Protein AF-A0A1B1AAH2-F1 (afdb_monomer_lite)

InterPro domains:
  IPR015002 T6SS immunity protein Tdi1, C-terminal [PF08906] (2-42)

Sequence (73 aa):
MGPLGAGQIYGFSPALQLGGEIDAANLKIVPAASHLTVLAGLSEKPVIGMDGLAKRAFGSGADESLDEAFKKL

pLDDT: mean 82.61, std 13.33, range [48.62, 97.56]

Structure (mmCIF, N/CA/C/O backbone):
data_AF-A0A1B1AAH2-F1
#
_entry.id   AF-A0A1B1AAH2-F1
#
loop_
_atom_site.group_PDB
_atom_site.id
_atom_site.type_symbol
_atom_site.label_atom_id
_atom_site.label_alt_id
_atom_site.label_comp_id
_atom_site.label_asym_id
_atom_site.label_entity_id
_atom_site.label_seq_id
_atom_site.pdbx_PDB_ins_code
_atom_site.Cartn_x
_atom_site.Cartn_y
_atom_site.Cartn_z
_atom_site.occupancy
_atom_site.B_iso_or_equiv
_atom_site.auth_seq_id
_atom_site.auth_comp_id
_atom_site.auth_asym_id
_atom_site.auth_atom_id
_atom_site.pdbx_PDB_model_num
ATOM 1 N N . MET A 1 1 ? -11.611 -11.292 -0.328 1.00 70.81 1 MET A N 1
ATOM 2 C CA . MET A 1 1 ? -11.296 -10.302 0.726 1.00 70.81 1 MET A CA 1
ATOM 3 C C . MET A 1 1 ? -12.484 -9.358 0.838 1.00 70.81 1 MET A C 1
ATOM 5 O O . MET A 1 1 ? -13.087 -9.082 -0.190 1.00 70.81 1 MET A O 1
ATOM 9 N N . GLY A 1 2 ? -12.904 -8.988 2.049 1.00 86.44 2 GLY A N 1
ATOM 10 C CA . GLY A 1 2 ? -14.090 -8.143 2.268 1.00 86.44 2 GLY A CA 1
ATOM 11 C C . GLY A 1 2 ? -13.846 -6.658 1.960 1.00 86.44 2 GLY A C 1
ATOM 12 O O . GLY A 1 2 ? -12.746 -6.305 1.541 1.00 86.44 2 GLY A O 1
ATOM 13 N N . PRO A 1 3 ? -14.845 -5.783 2.167 1.00 92.00 3 PRO A N 1
ATOM 14 C CA . PRO A 1 3 ? -14.693 -4.344 1.952 1.00 92.00 3 PRO A CA 1
ATOM 15 C C . PRO A 1 3 ? -13.644 -3.723 2.890 1.00 92.00 3 PRO A C 1
ATOM 17 O O . PRO A 1 3 ? -13.442 -4.195 4.010 1.00 92.00 3 PRO A O 1
ATOM 20 N N . LEU A 1 4 ? -13.001 -2.642 2.436 1.00 95.19 4 LEU A N 1
ATOM 21 C CA . LEU A 1 4 ? -12.075 -1.852 3.251 1.00 95.19 4 LEU A CA 1
ATOM 22 C C . LEU A 1 4 ? -12.842 -0.999 4.265 1.00 95.19 4 LEU A C 1
ATOM 24 O O . LEU A 1 4 ? -13.806 -0.319 3.913 1.00 95.19 4 LEU A O 1
ATOM 28 N N . GLY A 1 5 ? -12.379 -1.000 5.513 1.00 95.25 5 GLY A N 1
ATOM 29 C CA . GLY A 1 5 ? -12.801 -0.034 6.519 1.00 95.25 5 GLY A CA 1
ATOM 30 C C . GLY A 1 5 ? -12.088 1.314 6.374 1.00 95.25 5 GLY A C 1
ATOM 31 O O . GLY A 1 5 ? -11.130 1.471 5.612 1.00 95.25 5 GLY A O 1
ATOM 32 N N . ALA A 1 6 ? -12.536 2.300 7.152 1.00 96.81 6 ALA A N 1
ATOM 33 C CA . ALA A 1 6 ? -11.888 3.607 7.209 1.00 96.81 6 ALA A CA 1
ATOM 34 C C . ALA A 1 6 ? -10.417 3.475 7.641 1.00 96.81 6 ALA A C 1
ATOM 36 O O . ALA A 1 6 ? -10.102 2.810 8.628 1.00 96.81 6 ALA A O 1
ATOM 37 N N . GLY A 1 7 ? -9.511 4.109 6.892 1.00 96.44 7 GLY A N 1
ATOM 38 C CA . GLY A 1 7 ? -8.076 4.068 7.180 1.00 96.44 7 GLY A CA 1
ATOM 39 C C . GLY A 1 7 ? -7.417 2.709 6.924 1.00 96.44 7 GLY A C 1
ATOM 40 O O . GLY A 1 7 ? -6.325 2.469 7.439 1.00 96.44 7 GLY A O 1
ATOM 41 N N . GLN A 1 8 ? -8.050 1.822 6.153 1.00 97.56 8 GLN A N 1
ATOM 42 C CA . GLN A 1 8 ? -7.467 0.551 5.727 1.00 97.56 8 GLN A CA 1
ATOM 43 C C . GLN A 1 8 ? -7.141 0.561 4.236 1.00 97.56 8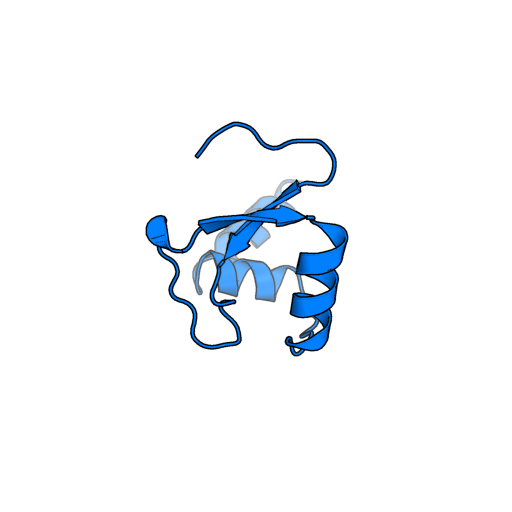 GLN A C 1
ATOM 45 O O . GLN A 1 8 ? -7.796 1.233 3.443 1.00 97.56 8 GLN A O 1
ATOM 50 N N . ILE A 1 9 ? -6.135 -0.224 3.859 1.00 95.94 9 ILE A N 1
ATOM 51 C CA . ILE A 1 9 ? -5.763 -0.469 2.464 1.00 95.94 9 ILE A CA 1
ATOM 52 C C . ILE A 1 9 ? -5.512 -1.953 2.239 1.00 95.94 9 ILE A C 1
ATOM 54 O O . ILE A 1 9 ? -5.307 -2.720 3.183 1.00 95.94 9 ILE A O 1
ATOM 58 N N . TYR A 1 10 ? -5.469 -2.333 0.969 1.00 94.69 10 TYR A N 1
ATOM 59 C CA . TYR A 1 10 ? -4.853 -3.578 0.555 1.00 94.69 10 TYR A CA 1
ATOM 60 C C . TYR A 1 10 ? -3.335 -3.393 0.469 1.00 94.69 10 TYR A C 1
ATOM 62 O O . TYR A 1 10 ? -2.854 -2.548 -0.283 1.00 94.69 10 TYR A O 1
ATOM 70 N N . GLY A 1 11 ? -2.592 -4.167 1.255 1.00 93.75 11 GLY A N 1
ATOM 71 C CA . GLY A 1 11 ? -1.132 -4.145 1.289 1.00 93.75 11 GLY A CA 1
ATOM 72 C C . GLY A 1 11 ? -0.545 -5.529 1.040 1.00 93.75 11 GLY A C 1
ATOM 73 O O . GLY A 1 11 ? -1.121 -6.535 1.462 1.00 93.75 11 GLY A O 1
ATOM 74 N N . PHE A 1 12 ? 0.607 -5.577 0.370 1.00 94.12 12 PHE A N 1
ATOM 75 C CA . PHE A 1 12 ? 1.356 -6.816 0.168 1.00 94.12 12 PHE A CA 1
ATOM 76 C C . PHE A 1 12 ? 2.081 -7.224 1.456 1.00 94.12 12 PHE A C 1
ATOM 78 O O . PHE A 1 12 ? 2.722 -6.408 2.124 1.00 94.12 12 PHE A O 1
ATOM 85 N N . SER A 1 13 ? 1.968 -8.500 1.816 1.00 90.81 13 SER A N 1
ATOM 86 C CA . SER A 1 13 ? 2.635 -9.101 2.969 1.00 90.81 13 SER A CA 1
ATOM 87 C C . SER A 1 13 ? 3.145 -10.496 2.584 1.00 90.81 13 SER A C 1
ATOM 89 O O . SER A 1 13 ? 2.333 -11.423 2.563 1.00 90.81 13 SER A O 1
ATOM 91 N N . PRO A 1 14 ? 4.458 -10.671 2.322 1.00 89.56 14 PRO A N 1
ATOM 92 C CA . PRO A 1 14 ? 5.556 -9.712 2.535 1.00 89.56 14 PRO A CA 1
ATOM 93 C C . PRO A 1 14 ? 5.506 -8.471 1.628 1.00 89.56 14 PRO A C 1
ATOM 95 O O . PRO A 1 14 ? 4.902 -8.501 0.561 1.00 89.56 14 PRO A O 1
ATOM 98 N N . ALA A 1 15 ? 6.141 -7.373 2.053 1.00 89.19 15 ALA A N 1
ATOM 99 C CA . ALA A 1 15 ? 6.256 -6.170 1.226 1.00 89.19 15 ALA A CA 1
ATOM 100 C C . ALA A 1 15 ? 7.077 -6.460 -0.040 1.00 89.19 15 ALA A C 1
ATOM 102 O O . ALA A 1 15 ? 8.064 -7.195 0.018 1.00 89.19 15 ALA A O 1
ATOM 103 N N . LEU A 1 16 ? 6.720 -5.839 -1.168 1.00 89.75 16 LEU A N 1
ATOM 104 C CA . LEU A 1 16 ? 7.405 -6.059 -2.450 1.00 89.75 16 LEU A CA 1
ATOM 105 C C . LEU A 1 16 ? 8.900 -5.703 -2.374 1.00 89.75 16 LEU A C 1
ATOM 107 O O . LEU A 1 16 ? 9.739 -6.417 -2.913 1.00 89.75 16 LEU A O 1
ATOM 111 N N . GLN A 1 17 ? 9.251 -4.647 -1.631 1.00 85.81 17 GLN A N 1
ATOM 112 C CA . GLN A 1 17 ? 10.640 -4.225 -1.400 1.00 85.81 17 GLN A CA 1
ATOM 113 C C . GLN A 1 17 ? 11.470 -5.269 -0.634 1.00 85.81 17 GLN A C 1
ATOM 115 O O . GLN A 1 17 ? 12.693 -5.223 -0.670 1.00 85.81 17 GLN A O 1
ATOM 120 N N . LEU A 1 18 ? 10.813 -6.208 0.053 1.00 88.12 18 LEU A N 1
ATOM 121 C CA . LEU A 1 18 ? 11.440 -7.304 0.793 1.00 88.12 18 LEU A CA 1
ATOM 122 C C . LEU A 1 18 ? 11.373 -8.636 0.027 1.00 88.12 18 LEU A C 1
ATOM 124 O O . LEU A 1 18 ? 11.502 -9.696 0.634 1.00 88.12 18 LEU A O 1
ATOM 128 N N . GLY A 1 19 ? 11.137 -8.596 -1.288 1.00 87.00 19 GLY A N 1
ATOM 129 C CA . GLY A 1 19 ? 11.000 -9.793 -2.121 1.00 87.00 19 GLY A CA 1
ATOM 130 C C . GLY A 1 19 ? 9.603 -10.414 -2.096 1.00 87.00 19 GLY A C 1
ATOM 131 O O . GLY A 1 19 ? 9.448 -11.571 -2.470 1.00 87.00 19 GLY A O 1
ATOM 132 N N . GLY A 1 20 ? 8.585 -9.673 -1.647 1.00 88.56 20 GLY A N 1
ATOM 133 C CA . GLY A 1 20 ? 7.193 -10.097 -1.782 1.00 88.56 20 GLY A CA 1
ATOM 134 C C . GLY A 1 20 ? 6.774 -10.203 -3.250 1.00 88.56 20 GLY A C 1
ATOM 135 O O . GLY A 1 20 ? 7.139 -9.362 -4.072 1.00 88.56 20 GLY A O 1
ATOM 136 N N . GLU A 1 21 ? 5.979 -11.219 -3.570 1.00 92.00 21 GLU A N 1
ATOM 137 C CA . GLU A 1 21 ? 5.467 -11.440 -4.923 1.00 92.00 21 GLU A CA 1
ATOM 138 C C . GLU A 1 21 ? 4.131 -10.723 -5.140 1.00 92.00 21 GLU A C 1
ATOM 140 O O . GLU A 1 21 ? 3.295 -10.640 -4.230 1.00 92.00 21 GLU A O 1
ATOM 145 N N . ILE A 1 22 ? 3.912 -10.242 -6.369 1.00 91.44 22 ILE A N 1
ATOM 146 C CA . ILE A 1 22 ? 2.634 -9.666 -6.801 1.00 91.44 22 ILE A CA 1
ATOM 147 C C . ILE A 1 22 ? 1.650 -10.817 -7.049 1.00 91.44 22 ILE A C 1
ATOM 149 O O . ILE A 1 22 ? 1.434 -11.247 -8.177 1.00 91.44 22 ILE A O 1
ATOM 153 N N . ASP A 1 23 ? 1.067 -11.310 -5.960 1.00 91.81 23 ASP A N 1
ATOM 154 C CA . ASP A 1 23 ? 0.041 -12.352 -5.948 1.00 91.81 23 ASP A CA 1
ATOM 155 C C . ASP A 1 23 ? -1.158 -11.883 -5.106 1.00 91.81 23 ASP A C 1
ATOM 157 O O . ASP A 1 23 ? -1.002 -11.260 -4.050 1.00 91.81 23 ASP A O 1
ATOM 161 N N . ALA A 1 24 ? -2.368 -12.207 -5.561 1.00 90.88 24 ALA A N 1
ATOM 162 C CA . ALA A 1 24 ? -3.602 -12.023 -4.806 1.00 90.88 24 ALA A CA 1
ATOM 163 C C . ALA A 1 24 ? -3.566 -12.708 -3.428 1.00 90.88 24 ALA A C 1
ATOM 165 O O . ALA A 1 24 ? -4.136 -12.184 -2.474 1.00 90.88 24 ALA A O 1
ATOM 166 N N . ALA A 1 25 ? -2.867 -13.837 -3.293 1.00 93.12 25 ALA A N 1
ATOM 167 C CA . ALA A 1 25 ? -2.669 -14.536 -2.026 1.00 93.12 25 ALA A CA 1
ATOM 168 C C . ALA A 1 25 ? -1.844 -13.725 -1.008 1.00 93.12 25 ALA A C 1
ATOM 170 O O . ALA A 1 25 ? -2.005 -13.904 0.201 1.00 93.12 25 ALA A O 1
ATOM 171 N N . ASN A 1 26 ? -1.004 -12.799 -1.481 1.00 93.06 26 ASN A N 1
ATOM 172 C CA . ASN A 1 26 ? -0.155 -11.953 -0.638 1.00 93.06 26 ASN A CA 1
ATOM 173 C C . ASN A 1 26 ? -0.830 -10.635 -0.231 1.00 93.06 26 ASN A C 1
ATOM 175 O O . ASN A 1 26 ? -0.278 -9.885 0.580 1.00 93.06 26 ASN A O 1
ATOM 179 N N . LEU A 1 27 ? -2.017 -10.340 -0.767 1.00 94.00 27 LEU A N 1
ATOM 180 C CA . LEU A 1 27 ? -2.793 -9.154 -0.423 1.00 94.00 27 LEU A CA 1
ATOM 181 C C . LEU A 1 27 ? -3.512 -9.345 0.916 1.00 94.00 27 LEU A C 1
ATOM 183 O O . LEU A 1 27 ? -4.218 -10.325 1.147 1.00 94.00 27 LEU A O 1
ATOM 187 N N . LYS A 1 28 ? -3.351 -8.370 1.815 1.00 94.00 28 LYS A N 1
ATOM 188 C CA . LYS A 1 28 ? -4.002 -8.332 3.133 1.00 94.00 28 LYS A CA 1
ATOM 189 C C . LYS A 1 28 ? -4.634 -6.966 3.375 1.00 94.00 28 LYS A C 1
ATOM 191 O O . LYS A 1 28 ? -4.107 -5.950 2.929 1.00 94.00 28 LYS A O 1
ATOM 196 N N . ILE A 1 29 ? -5.757 -6.935 4.094 1.00 96.12 29 ILE A N 1
ATOM 197 C CA . ILE A 1 29 ? -6.312 -5.676 4.609 1.00 96.12 29 ILE A CA 1
ATOM 198 C C . ILE A 1 29 ? -5.464 -5.267 5.812 1.00 96.12 29 ILE A C 1
ATOM 200 O O . ILE A 1 29 ? -5.347 -6.027 6.773 1.00 96.12 29 ILE A O 1
ATOM 204 N N . VAL A 1 30 ? -4.863 -4.083 5.750 1.00 94.62 30 VAL A N 1
ATOM 205 C CA . VAL A 1 30 ? -3.930 -3.576 6.765 1.00 94.62 30 VAL A CA 1
ATOM 206 C C . VAL A 1 30 ? -4.252 -2.124 7.137 1.00 94.62 30 VAL A C 1
ATOM 208 O O . VAL A 1 30 ? -4.825 -1.398 6.319 1.00 94.62 30 VAL A O 1
ATOM 211 N N . PRO A 1 31 ? -3.880 -1.660 8.347 1.00 96.56 31 PRO A N 1
ATOM 212 C CA . PRO A 1 31 ? -3.974 -0.246 8.707 1.00 96.56 31 PRO A CA 1
ATOM 213 C C . PRO A 1 31 ? -3.082 0.608 7.799 1.00 96.56 31 PRO A C 1
ATOM 215 O O . PRO A 1 31 ? -1.870 0.394 7.735 1.00 96.56 31 PRO A O 1
ATOM 218 N N . ALA A 1 32 ? -3.674 1.591 7.120 1.00 95.75 32 ALA A N 1
ATOM 219 C CA . ALA A 1 32 ? -3.006 2.383 6.093 1.00 95.75 32 ALA A CA 1
ATOM 220 C C . ALA A 1 32 ? -1.809 3.155 6.647 1.00 95.75 32 ALA A C 1
ATOM 222 O O . ALA A 1 32 ? -0.713 3.039 6.111 1.00 95.75 32 ALA A O 1
ATOM 223 N N . ALA A 1 33 ? -2.001 3.895 7.744 1.00 96.25 33 ALA A N 1
ATOM 224 C CA . ALA A 1 33 ? -0.947 4.723 8.325 1.00 96.25 33 ALA A CA 1
ATOM 225 C C . ALA A 1 33 ? 0.280 3.881 8.700 1.00 96.25 33 ALA A C 1
ATOM 227 O O . ALA A 1 33 ? 1.368 4.118 8.186 1.00 96.25 33 ALA A O 1
ATOM 228 N N . SER A 1 34 ? 0.094 2.842 9.519 1.00 94.12 34 SER A N 1
ATOM 229 C CA . SER A 1 34 ? 1.191 1.977 9.962 1.00 94.12 34 SER A CA 1
ATOM 230 C C . SER A 1 34 ? 1.876 1.262 8.798 1.00 94.12 34 SER A C 1
ATOM 232 O O . SER A 1 34 ? 3.103 1.222 8.746 1.00 94.12 34 SER A O 1
ATOM 234 N N . HIS A 1 35 ? 1.107 0.721 7.848 1.00 93.69 35 HIS A N 1
ATOM 235 C CA . HIS A 1 35 ? 1.678 0.005 6.710 1.00 93.69 35 HIS A CA 1
ATOM 236 C C . HIS A 1 35 ? 2.484 0.938 5.798 1.00 93.69 35 HIS A C 1
ATOM 238 O O . HIS A 1 35 ? 3.622 0.626 5.453 1.00 93.69 35 HIS A O 1
ATOM 244 N N . LEU A 1 36 ? 1.945 2.114 5.466 1.00 92.50 36 LEU A N 1
ATOM 245 C CA . LEU A 1 36 ? 2.642 3.105 4.645 1.00 92.50 36 LEU A CA 1
ATOM 246 C C . LEU A 1 36 ? 3.878 3.673 5.349 1.00 92.50 36 LEU A C 1
ATOM 248 O O . LEU A 1 36 ? 4.884 3.893 4.683 1.00 92.50 36 LEU A O 1
ATOM 252 N N . THR A 1 37 ? 3.853 3.859 6.674 1.00 93.62 37 THR A N 1
ATOM 253 C CA . THR A 1 37 ? 5.044 4.255 7.444 1.00 93.62 37 THR A CA 1
ATOM 254 C C . THR A 1 37 ? 6.166 3.230 7.297 1.00 93.62 37 THR A C 1
ATOM 256 O O . THR A 1 37 ? 7.309 3.616 7.057 1.00 93.62 37 THR A O 1
ATOM 259 N N . VAL A 1 38 ? 5.848 1.934 7.384 1.00 91.62 38 VAL A N 1
ATOM 260 C CA . VAL A 1 38 ? 6.837 0.865 7.181 1.00 91.62 38 VAL A CA 1
ATOM 261 C C . VAL A 1 38 ? 7.379 0.900 5.752 1.00 91.62 38 VAL A C 1
ATOM 263 O O . VAL A 1 38 ? 8.591 0.961 5.566 1.00 91.62 38 VAL A O 1
ATOM 266 N N . LEU A 1 39 ? 6.510 0.947 4.736 1.00 90.88 39 LEU A N 1
ATOM 267 C CA . LEU A 1 39 ? 6.943 1.004 3.333 1.00 90.88 39 LEU A CA 1
ATOM 268 C C . LEU A 1 39 ? 7.801 2.244 3.035 1.00 90.88 39 LEU A C 1
ATOM 270 O O . LEU A 1 39 ? 8.796 2.157 2.318 1.00 90.88 39 LEU A O 1
ATOM 274 N N . ALA A 1 40 ? 7.459 3.390 3.624 1.00 88.75 40 ALA A N 1
ATOM 275 C CA . ALA A 1 40 ? 8.206 4.632 3.469 1.00 88.75 40 ALA A CA 1
ATOM 276 C C . ALA A 1 40 ? 9.607 4.585 4.099 1.00 88.75 40 ALA A C 1
ATOM 278 O O . ALA A 1 40 ? 10.456 5.377 3.684 1.00 88.75 40 A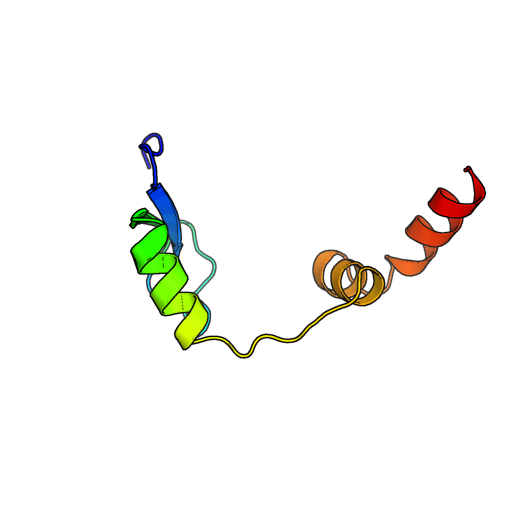LA A O 1
ATOM 279 N N . GLY A 1 41 ? 9.833 3.710 5.086 1.00 89.31 41 GLY A N 1
ATOM 280 C CA . GLY A 1 41 ? 11.149 3.442 5.672 1.00 89.31 41 GLY A CA 1
ATOM 281 C C . GLY A 1 41 ? 11.967 2.398 4.905 1.00 89.31 41 GLY A C 1
ATOM 282 O O . GLY A 1 41 ? 13.189 2.413 4.992 1.00 89.31 41 GLY A O 1
ATOM 283 N N . LEU A 1 42 ? 11.309 1.514 4.147 1.00 86.00 42 LEU A N 1
ATOM 284 C CA . LEU A 1 42 ? 11.958 0.453 3.365 1.00 86.00 42 LEU A CA 1
ATOM 285 C C . LEU A 1 42 ? 12.378 0.891 1.955 1.00 86.00 42 LEU A C 1
ATOM 287 O O . LEU A 1 42 ? 13.238 0.258 1.352 1.00 86.00 42 LEU A O 1
ATOM 291 N N . SER A 1 43 ? 11.738 1.919 1.397 1.00 70.25 43 SER A N 1
ATOM 292 C CA . SER A 1 43 ? 11.915 2.289 -0.008 1.00 70.25 43 SER A CA 1
ATOM 293 C C . SER A 1 43 ? 12.966 3.380 -0.198 1.00 70.25 43 SER A C 1
ATOM 295 O O . SER A 1 43 ? 12.892 4.438 0.430 1.00 70.25 43 SER A O 1
ATOM 297 N N . GLU A 1 44 ? 13.845 3.200 -1.185 1.00 69.56 44 GLU A N 1
ATOM 298 C CA . GLU A 1 44 ? 14.418 4.346 -1.894 1.00 69.56 44 GLU A CA 1
ATOM 299 C C . GLU A 1 44 ? 13.270 5.119 -2.559 1.00 69.56 44 GLU A C 1
ATOM 301 O O . GLU A 1 44 ? 12.312 4.519 -3.057 1.00 69.56 44 GLU A O 1
ATOM 306 N N . LYS A 1 45 ? 13.315 6.452 -2.523 1.00 71.56 45 LYS A N 1
ATOM 307 C CA . LYS A 1 45 ? 12.244 7.326 -3.030 1.00 71.56 45 LYS A CA 1
ATOM 308 C C . LYS A 1 45 ? 12.715 8.037 -4.301 1.00 71.56 45 LYS A C 1
ATOM 310 O O . LYS A 1 45 ? 13.018 9.229 -4.238 1.00 71.56 45 LYS A O 1
ATOM 315 N N . PRO A 1 46 ? 12.830 7.335 -5.443 1.00 71.25 46 PRO A N 1
ATOM 316 C CA . PRO A 1 46 ? 13.195 7.984 -6.689 1.00 71.25 46 PRO A CA 1
ATOM 317 C C . PRO A 1 46 ? 12.077 8.949 -7.089 1.00 71.25 46 PRO A C 1
ATOM 319 O O . PRO A 1 46 ? 10.922 8.551 -7.245 1.00 71.25 46 PRO A O 1
ATOM 322 N N . VAL A 1 47 ? 12.425 10.225 -7.249 1.00 78.19 47 VAL A N 1
ATOM 323 C CA . VAL A 1 47 ? 11.539 11.201 -7.884 1.00 78.19 47 VAL A CA 1
ATOM 324 C C . VAL A 1 47 ? 11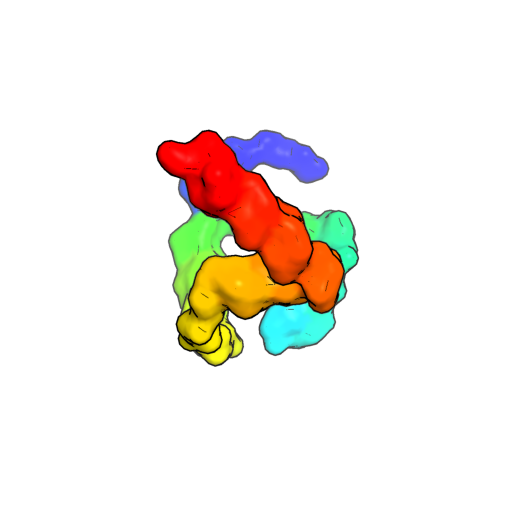.557 10.896 -9.373 1.00 78.19 47 VAL A C 1
ATOM 326 O O . VAL A 1 47 ? 12.610 10.951 -10.005 1.00 78.19 47 VAL A O 1
ATOM 329 N N . ILE A 1 48 ? 10.401 10.537 -9.918 1.00 82.88 48 ILE A N 1
ATOM 330 C CA . ILE A 1 48 ? 10.242 10.262 -11.341 1.00 82.88 48 ILE A CA 1
ATOM 331 C C . ILE A 1 48 ? 9.311 11.309 -11.948 1.00 82.88 48 ILE A C 1
ATOM 333 O O . ILE A 1 48 ? 8.262 11.615 -11.378 1.00 82.88 48 ILE A O 1
ATOM 337 N N . GLY A 1 49 ? 9.726 11.888 -13.074 1.00 87.06 49 GLY A N 1
ATOM 338 C CA . GLY A 1 49 ? 8.881 12.769 -13.875 1.00 87.06 49 GLY A CA 1
ATOM 339 C C . GLY A 1 49 ? 7.703 12.010 -14.489 1.00 87.06 49 GLY A C 1
ATOM 340 O O . GLY A 1 49 ? 7.658 10.777 -14.471 1.00 87.06 49 GLY A O 1
ATOM 341 N N . MET A 1 50 ? 6.734 12.744 -15.035 1.00 81.62 50 MET A N 1
ATOM 342 C CA . MET A 1 50 ? 5.553 12.144 -15.672 1.00 81.62 50 MET A CA 1
ATOM 343 C C . MET A 1 50 ? 5.919 11.251 -16.866 1.00 81.62 50 MET A C 1
ATOM 345 O O . MET A 1 50 ? 5.312 10.201 -17.058 1.00 81.62 50 MET A O 1
ATOM 349 N N . ASP A 1 51 ? 6.948 11.634 -17.615 1.00 82.94 51 ASP A N 1
ATOM 350 C CA . ASP A 1 51 ? 7.556 10.875 -18.708 1.00 82.94 51 ASP A CA 1
ATOM 351 C C . ASP A 1 51 ? 8.149 9.545 -18.217 1.00 82.94 51 ASP A C 1
ATOM 353 O O . ASP A 1 51 ? 7.853 8.473 -18.750 1.00 82.94 51 ASP A O 1
ATOM 357 N N . GLY A 1 52 ? 8.929 9.587 -17.134 1.00 82.06 52 GLY A N 1
ATOM 358 C CA . GLY A 1 52 ? 9.505 8.390 -16.534 1.00 82.06 52 GLY A CA 1
ATOM 359 C C . GLY A 1 52 ? 8.433 7.466 -15.949 1.00 82.06 52 GLY A C 1
ATOM 360 O O . GLY A 1 52 ? 8.538 6.243 -16.065 1.00 82.06 52 GLY A O 1
ATOM 361 N N . LEU A 1 53 ? 7.382 8.032 -15.347 1.00 83.38 53 LEU A N 1
ATOM 362 C CA . LEU A 1 53 ? 6.254 7.262 -14.828 1.00 83.38 53 LEU A CA 1
ATOM 363 C C . LEU A 1 53 ?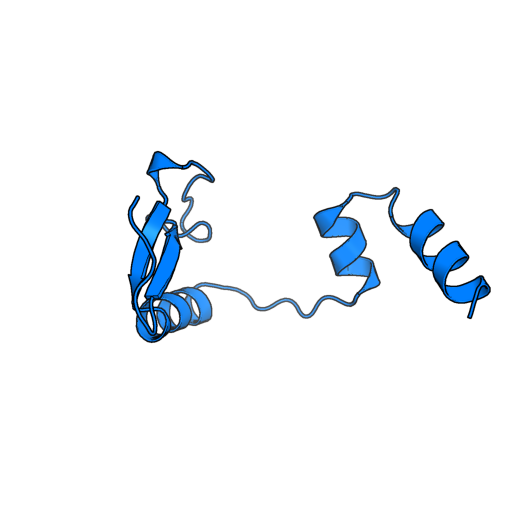 5.507 6.556 -15.963 1.00 83.38 53 LEU A C 1
ATOM 365 O O . LEU A 1 53 ? 5.238 5.360 -15.852 1.00 83.38 53 LEU A O 1
ATOM 369 N N . ALA A 1 54 ? 5.221 7.266 -17.057 1.00 81.94 54 ALA A N 1
ATOM 370 C CA . ALA A 1 54 ? 4.562 6.707 -18.232 1.00 81.94 54 ALA A CA 1
ATOM 371 C C . ALA A 1 54 ? 5.380 5.558 -18.840 1.00 81.94 54 ALA A C 1
ATOM 373 O O . ALA A 1 54 ? 4.841 4.475 -19.066 1.00 81.94 54 ALA A O 1
ATOM 374 N N . LYS A 1 55 ? 6.700 5.733 -18.988 1.00 83.75 55 LYS A N 1
ATOM 375 C CA . LYS A 1 55 ? 7.601 4.659 -19.441 1.00 83.75 55 LYS A CA 1
ATOM 376 C C . LYS A 1 55 ? 7.593 3.448 -18.519 1.00 83.75 55 LYS A C 1
ATOM 378 O O . LYS A 1 55 ? 7.616 2.315 -18.990 1.00 83.75 55 LYS A O 1
ATOM 383 N N . ARG A 1 56 ? 7.553 3.662 -17.203 1.00 78.81 56 ARG A N 1
ATOM 384 C CA . ARG A 1 56 ? 7.540 2.572 -16.220 1.00 78.81 56 ARG A CA 1
ATOM 385 C C . ARG A 1 56 ? 6.211 1.815 -16.199 1.00 78.81 56 ARG A C 1
ATOM 387 O O . ARG A 1 56 ? 6.216 0.610 -15.978 1.00 78.81 56 ARG A O 1
ATOM 394 N N . ALA A 1 57 ? 5.098 2.514 -16.406 1.00 79.44 57 ALA A N 1
ATOM 395 C CA . ALA A 1 57 ? 3.760 1.932 -16.388 1.00 79.44 57 ALA A CA 1
ATOM 396 C C . ALA A 1 57 ? 3.391 1.234 -17.706 1.00 79.44 57 ALA A C 1
ATOM 398 O O . ALA A 1 57 ? 2.734 0.196 -17.679 1.00 79.44 57 ALA A O 1
ATOM 399 N N . PHE A 1 58 ? 3.809 1.791 -18.846 1.00 81.56 58 PHE A N 1
ATOM 400 C CA . PHE A 1 58 ? 3.323 1.383 -20.169 1.00 81.56 58 PHE A CA 1
ATOM 401 C C . PHE A 1 58 ? 4.432 0.923 -21.128 1.00 81.56 58 PHE A C 1
ATOM 403 O O . PHE A 1 58 ? 4.143 0.486 -22.240 1.00 81.56 58 PHE A O 1
ATOM 410 N N . GLY A 1 59 ? 5.699 0.983 -20.712 1.00 76.56 59 GLY A N 1
ATOM 411 C CA . GLY A 1 59 ? 6.848 0.661 -21.557 1.00 76.56 59 GLY A CA 1
ATOM 41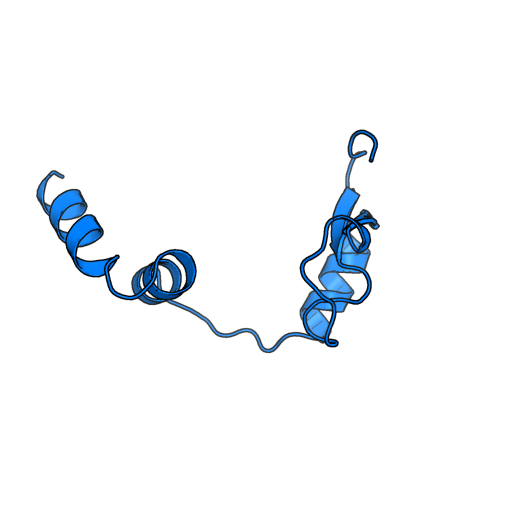2 C C . GLY A 1 59 ? 7.266 1.814 -22.478 1.00 76.56 59 GLY A C 1
ATOM 413 O O . GLY A 1 59 ? 6.748 2.927 -22.413 1.00 76.56 59 GLY A O 1
ATOM 414 N N . SER A 1 60 ? 8.236 1.555 -23.357 1.00 66.94 60 SER A N 1
ATOM 415 C CA . SER A 1 60 ? 8.870 2.565 -24.221 1.00 66.94 60 SER A CA 1
ATOM 416 C C . SER A 1 60 ? 7.974 3.149 -25.323 1.00 66.94 60 SER A C 1
ATOM 418 O O . SER A 1 60 ? 8.368 4.127 -25.944 1.00 66.94 60 SER A O 1
ATOM 420 N N . GLY A 1 61 ? 6.782 2.591 -25.564 1.00 61.16 61 GLY A N 1
ATOM 421 C CA . GLY A 1 61 ? 5.816 3.103 -26.550 1.00 61.16 61 GLY A CA 1
ATOM 422 C C . GLY A 1 61 ? 4.938 4.259 -26.050 1.00 61.16 61 GLY A C 1
ATOM 423 O O . GLY A 1 61 ? 4.092 4.745 -26.792 1.00 61.16 61 GLY A O 1
ATOM 424 N N . ALA A 1 62 ? 5.102 4.689 -24.795 1.00 59.72 62 ALA A N 1
ATOM 425 C CA . ALA A 1 62 ? 4.262 5.721 -24.184 1.00 59.72 62 ALA A CA 1
ATOM 426 C C . ALA A 1 62 ? 4.522 7.145 -24.718 1.00 59.72 62 ALA A C 1
ATOM 428 O O . ALA A 1 62 ? 3.619 7.984 -24.649 1.00 59.72 62 ALA A O 1
ATOM 429 N N . ASP A 1 63 ? 5.719 7.400 -25.262 1.00 60.00 63 ASP A N 1
ATOM 430 C CA . ASP A 1 63 ? 6.168 8.730 -25.705 1.00 60.00 63 ASP A CA 1
ATOM 431 C C . ASP A 1 63 ? 5.298 9.283 -26.853 1.00 60.00 63 ASP A C 1
ATOM 433 O O . ASP A 1 63 ? 4.926 10.454 -26.832 1.00 60.00 63 ASP A O 1
ATOM 437 N N . GLU A 1 64 ? 4.863 8.439 -27.798 1.00 57.19 64 GLU A N 1
ATOM 438 C CA . GLU A 1 64 ? 4.045 8.873 -28.947 1.00 57.19 64 GLU A CA 1
ATOM 439 C C . GLU A 1 64 ? 2.615 9.291 -28.554 1.00 57.19 64 GLU A C 1
ATOM 441 O O . GLU A 1 64 ? 2.010 10.141 -29.207 1.00 57.19 64 GLU A O 1
ATOM 446 N N . SER A 1 65 ? 2.059 8.724 -27.475 1.00 58.75 65 SER A N 1
ATOM 447 C CA . SER A 1 65 ? 0.669 8.997 -27.070 1.00 58.75 65 SER A CA 1
ATOM 448 C C . SER A 1 65 ? 0.501 10.314 -26.308 1.00 58.75 65 SER A C 1
ATOM 450 O O . SER A 1 65 ? -0.555 10.944 -26.388 1.00 58.75 65 SER A O 1
ATOM 452 N N . LEU A 1 66 ? 1.536 10.737 -25.575 1.00 60.88 66 LEU A N 1
ATOM 453 C CA . LEU A 1 66 ? 1.495 11.950 -24.761 1.00 60.88 66 LEU A CA 1
ATOM 454 C C . LEU A 1 66 ? 1.715 13.196 -25.621 1.00 60.88 66 LEU A C 1
ATOM 456 O O . LEU A 1 66 ? 0.953 14.152 -25.492 1.00 60.88 66 LEU A O 1
ATOM 460 N N . ASP A 1 67 ? 2.667 13.163 -26.555 1.00 60.88 67 ASP A N 1
ATOM 461 C CA . ASP A 1 67 ? 2.924 14.285 -27.467 1.00 60.88 67 ASP A CA 1
ATOM 462 C C . ASP A 1 67 ? 1.704 14.619 -28.342 1.00 60.88 67 ASP A C 1
ATOM 464 O O . ASP A 1 67 ? 1.383 15.790 -28.558 1.00 60.88 67 ASP A O 1
ATOM 468 N N . GLU A 1 68 ? 0.963 13.611 -28.804 1.00 61.75 68 GLU A N 1
ATOM 469 C CA . GLU A 1 68 ? -0.273 13.819 -29.570 1.00 61.75 68 GLU A CA 1
ATOM 470 C C . GLU A 1 68 ? -1.447 14.317 -28.709 1.00 61.75 68 GLU A C 1
ATOM 472 O O . GLU A 1 68 ? -2.314 15.041 -29.204 1.00 61.75 68 GLU A O 1
ATOM 477 N N . ALA A 1 69 ? -1.482 13.975 -27.418 1.00 59.19 69 ALA A N 1
ATOM 478 C CA . ALA A 1 69 ? -2.488 14.486 -26.488 1.00 59.19 69 ALA A CA 1
ATOM 479 C C . ALA A 1 69 ? -2.249 15.966 -26.143 1.00 59.19 69 ALA A C 1
ATOM 481 O O . ALA A 1 69 ? -3.202 16.744 -26.102 1.00 59.19 69 ALA A O 1
ATOM 482 N N . PHE A 1 70 ? -0.989 16.375 -25.957 1.00 57.75 70 PHE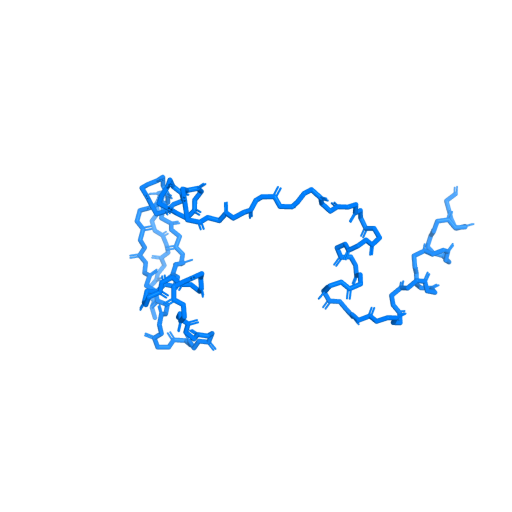 A N 1
ATOM 483 C CA . PHE A 1 70 ? -0.635 17.766 -25.657 1.00 57.75 70 PHE A CA 1
ATOM 484 C C . PHE A 1 70 ? -0.752 18.704 -26.865 1.00 57.75 70 PHE A C 1
ATOM 486 O O . PHE A 1 70 ? -1.043 19.879 -26.676 1.00 57.75 70 PHE A O 1
ATOM 493 N N . LYS A 1 71 ? -0.612 18.210 -28.104 1.00 62.75 71 LYS A N 1
ATOM 494 C CA . LYS A 1 71 ? -0.863 19.005 -29.326 1.00 62.75 71 LYS A CA 1
ATOM 495 C C . LYS A 1 71 ? -2.336 19.360 -29.566 1.00 62.75 71 LYS A C 1
ATOM 497 O O . LYS A 1 71 ? -2.617 20.199 -30.418 1.00 62.75 71 LYS A O 1
ATOM 502 N N . LYS A 1 72 ? -3.277 18.687 -28.897 1.00 54.50 72 LYS A N 1
ATOM 503 C CA . LYS A 1 72 ? -4.729 18.904 -29.059 1.00 54.50 72 LYS A CA 1
ATOM 504 C C . LYS A 1 72 ? -5.335 19.853 -28.015 1.00 54.50 72 LYS A C 1
ATOM 506 O O . LYS A 1 72 ? -6.554 20.029 -28.019 1.00 54.50 72 LYS A O 1
ATOM 511 N N . LEU A 1 73 ? -4.508 20.430 -27.144 1.00 48.62 73 LEU A N 1
ATOM 512 C CA . LEU A 1 73 ? -4.852 21.495 -26.195 1.00 48.62 73 LEU A CA 1
ATOM 513 C C . LEU A 1 73 ? -4.436 22.859 -26.753 1.00 48.62 73 LEU A C 1
ATOM 515 O O . LEU A 1 73 ? -5.190 23.824 -26.500 1.00 48.62 73 LEU A O 1
#

Foldseek 3Di:
DDDADPQWDWAFVVHVLVVTDPDPVRTDTDRNVVRVVVVVVSDDDDDDDPVRVQCVVPNPVSVVVVVVVVVVD

Radius of gyration: 16.71 Å; chains: 1; bounding box: 29×36×40 Å

Secondary structure (DSSP, 8-state):
--PPPTTEEEEESS-GGGT----GGGEEEEEHHHHHHHHHHHS------HHHHHHHHH-GGGHHHHHHHHTT-

Organism: NCBI:txid1265309